Protein AF-A0A6N9C3R3-F1 (afdb_monomer_lite)

pLDDT: mean 95.76, std 2.87, range [84.31, 98.5]

Foldseek 3Di:
DQFEDECVVVPHDDDPLRQLVVCLVVVGQYYEDPLVNLLVCCVVPRNVVSVVSCVVSNHDYDHYDDQAPPVDPPVSRVVSVVCVVSSVVD

Sequence (90 aa):
MFKNLSPGAIGIQANIEEGLALAKSAGFEGLDLNISEANTLASEHSVDYVKNLWAEAGLKMGGWGLAVNYRGSDAEFDESLSQLPDLAKL

Structure (mmCIF, N/CA/C/O backbone):
data_AF-A0A6N9C3R3-F1
#
_entry.id   AF-A0A6N9C3R3-F1
#
loop_
_atom_site.group_PDB
_atom_site.id
_atom_site.type_symbol
_atom_site.label_atom_id
_atom_site.label_alt_id
_atom_site.label_comp_id
_atom_site.label_asym_id
_atom_site.label_entity_id
_atom_site.label_seq_id
_atom_site.pdbx_PDB_ins_code
_atom_site.Cartn_x
_atom_site.Cartn_y
_atom_site.Cartn_z
_atom_site.occupancy
_atom_site.B_iso_or_equiv
_atom_site.auth_seq_id
_atom_site.auth_comp_id
_atom_site.auth_asym_id
_atom_site.auth_atom_id
_atom_site.pdbx_PDB_model_num
ATOM 1 N N . MET A 1 1 ? -14.958 -13.812 6.939 1.00 84.56 1 MET A N 1
ATOM 2 C CA . MET A 1 1 ? -14.332 -13.362 5.677 1.00 84.56 1 MET A CA 1
ATOM 3 C C . MET A 1 1 ? -13.664 -12.037 5.982 1.00 84.56 1 MET A C 1
ATOM 5 O O . MET A 1 1 ? -14.335 -11.225 6.594 1.00 84.56 1 MET A O 1
ATOM 9 N N . PHE A 1 2 ? -12.385 -11.857 5.645 1.00 94.38 2 PHE A N 1
ATOM 10 C CA . PHE A 1 2 ? -11.650 -10.612 5.896 1.00 94.38 2 PHE A CA 1
ATOM 11 C C . PHE A 1 2 ? -12.027 -9.571 4.836 1.00 94.38 2 PHE A C 1
ATOM 13 O O . PHE A 1 2 ? -11.689 -9.742 3.665 1.00 94.38 2 PHE A O 1
ATOM 20 N N . LYS A 1 3 ? -12.773 -8.533 5.225 1.00 96.88 3 LYS A N 1
ATOM 21 C CA . LYS A 1 3 ? -13.165 -7.448 4.315 1.00 96.88 3 LYS A CA 1
ATOM 22 C C . LYS A 1 3 ? -12.021 -6.451 4.185 1.00 96.88 3 LYS A C 1
ATOM 24 O O . LYS A 1 3 ? -11.841 -5.606 5.057 1.00 96.88 3 LYS A O 1
ATOM 29 N N . ASN A 1 4 ? -11.283 -6.529 3.091 1.00 97.56 4 ASN A N 1
ATOM 30 C CA . ASN A 1 4 ? -10.147 -5.658 2.826 1.00 97.56 4 ASN A CA 1
ATOM 31 C C . ASN A 1 4 ? -10.472 -4.646 1.723 1.00 97.56 4 ASN A C 1
ATOM 33 O O . ASN A 1 4 ? -10.992 -5.033 0.674 1.00 97.56 4 ASN A O 1
ATOM 37 N N . LEU A 1 5 ? -10.175 -3.369 1.961 1.00 97.62 5 LEU A N 1
ATOM 38 C CA . LEU A 1 5 ? -10.317 -2.324 0.956 1.00 97.62 5 LEU A CA 1
ATOM 39 C C . LEU A 1 5 ? -9.071 -2.286 0.064 1.00 97.62 5 LEU A C 1
ATOM 41 O O . LEU A 1 5 ? -7.955 -2.135 0.551 1.00 97.62 5 LEU A O 1
ATOM 45 N N . SER A 1 6 ? -9.288 -2.348 -1.248 1.00 96.81 6 SER A N 1
ATOM 46 C CA . SER A 1 6 ? -8.277 -2.074 -2.270 1.00 96.81 6 SER A CA 1
ATOM 47 C C . SER A 1 6 ? -8.742 -0.870 -3.097 1.00 96.81 6 SER A C 1
ATOM 49 O O . SER A 1 6 ? -9.528 -1.055 -4.031 1.00 96.81 6 SER A O 1
ATOM 51 N N . PRO A 1 7 ? -8.352 0.375 -2.747 1.00 95.38 7 PRO A N 1
ATOM 52 C CA . PRO A 1 7 ? -8.880 1.577 -3.403 1.00 95.38 7 PRO A CA 1
ATOM 53 C C . PRO A 1 7 ? -8.653 1.573 -4.921 1.00 95.38 7 PRO A C 1
ATOM 55 O O . PRO A 1 7 ? -9.581 1.812 -5.696 1.00 95.38 7 PRO A O 1
ATOM 58 N N . GLY A 1 8 ? -7.447 1.189 -5.352 1.00 92.44 8 GLY A N 1
ATOM 59 C CA . GLY A 1 8 ? -7.083 1.126 -6.769 1.00 92.44 8 GLY A CA 1
ATOM 60 C C . GLY A 1 8 ? -7.920 0.130 -7.576 1.00 92.44 8 GLY A C 1
ATOM 61 O O . GLY A 1 8 ? -8.233 0.398 -8.734 1.00 92.44 8 GLY A O 1
ATOM 62 N N . ALA A 1 9 ? -8.368 -0.974 -6.966 1.00 93.62 9 ALA A N 1
ATOM 63 C CA . ALA A 1 9 ? -9.210 -1.967 -7.637 1.00 93.62 9 ALA A CA 1
ATOM 64 C C . ALA A 1 9 ? -10.607 -1.432 -8.005 1.00 93.62 9 ALA A C 1
ATOM 66 O O . ALA A 1 9 ? -11.271 -1.994 -8.875 1.00 93.62 9 ALA A O 1
ATOM 67 N N . ILE A 1 10 ? -11.047 -0.349 -7.359 1.00 95.06 10 ILE A N 1
ATOM 68 C CA . ILE A 1 10 ? -12.336 0.313 -7.604 1.00 95.06 10 ILE A CA 1
ATOM 69 C C . ILE A 1 10 ? -12.176 1.745 -8.138 1.00 95.06 10 ILE A C 1
ATOM 71 O O . ILE A 1 10 ? -13.136 2.511 -8.144 1.00 95.06 10 ILE A O 1
ATOM 75 N N . GLY A 1 11 ? -10.977 2.111 -8.603 1.00 95.38 11 GLY A N 1
ATOM 76 C CA . GLY A 1 11 ? -10.711 3.413 -9.220 1.00 95.38 11 GLY A CA 1
ATOM 77 C C . GLY A 1 11 ? -10.650 4.589 -8.241 1.00 95.38 11 GLY A C 1
ATOM 78 O O . GLY A 1 11 ? -10.745 5.736 -8.673 1.00 95.38 11 GLY A O 1
ATOM 79 N N . ILE A 1 12 ? -10.490 4.328 -6.941 1.00 95.69 12 ILE A N 1
ATOM 80 C CA . ILE A 1 12 ? -10.286 5.369 -5.932 1.00 95.69 12 ILE A CA 1
ATOM 81 C C . ILE A 1 12 ? -8.787 5.627 -5.786 1.00 95.69 12 ILE A C 1
ATOM 83 O O . ILE A 1 12 ? -8.013 4.714 -5.496 1.00 95.69 12 ILE A O 1
ATOM 87 N N . GLN A 1 13 ? -8.392 6.886 -5.963 1.00 95.06 13 GLN A N 1
ATOM 88 C CA . GLN A 1 13 ? -7.059 7.373 -5.621 1.00 95.06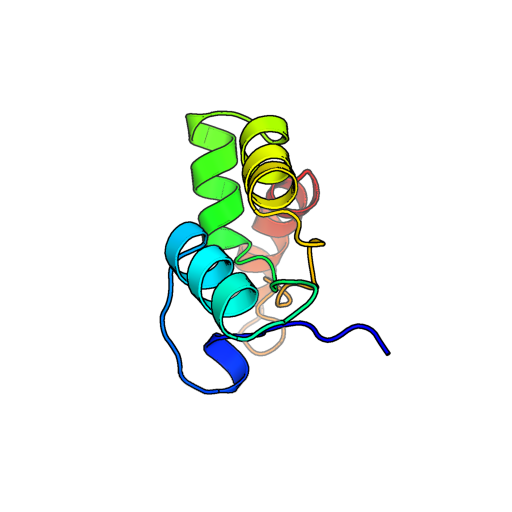 13 GLN A CA 1
ATOM 89 C C . GLN A 1 13 ? -7.088 7.876 -4.181 1.00 95.06 13 GLN A C 1
ATOM 91 O O . GLN A 1 13 ? -7.865 8.773 -3.862 1.00 95.06 13 GLN A O 1
ATOM 96 N N . ALA A 1 14 ? -6.281 7.261 -3.326 1.00 95.88 14 ALA A N 1
ATOM 97 C CA . ALA A 1 14 ? -6.129 7.632 -1.929 1.00 95.88 14 ALA A CA 1
ATOM 98 C C . ALA A 1 14 ? -4.697 7.311 -1.495 1.00 95.88 14 ALA A C 1
ATOM 100 O O . ALA A 1 14 ? -4.169 6.258 -1.867 1.00 95.88 14 ALA A O 1
ATOM 101 N N . ASN A 1 15 ? -4.093 8.207 -0.721 1.00 96.81 15 ASN A N 1
ATOM 102 C CA . ASN A 1 15 ? -2.875 7.907 0.029 1.00 96.81 15 ASN A CA 1
ATOM 103 C C . ASN A 1 15 ? -3.187 6.962 1.215 1.00 96.81 15 ASN A C 1
ATOM 105 O O . ASN A 1 15 ? -4.348 6.599 1.441 1.00 96.81 15 ASN A O 1
ATOM 109 N N . ILE A 1 16 ? -2.177 6.528 1.973 1.00 97.50 16 ILE A N 1
ATOM 110 C CA . ILE A 1 16 ? -2.351 5.579 3.085 1.00 97.50 16 ILE A CA 1
ATOM 111 C C . ILE A 1 16 ? -3.310 6.125 4.151 1.00 97.50 16 ILE A C 1
ATOM 113 O O . ILE A 1 16 ? -4.210 5.404 4.583 1.00 97.50 16 ILE A O 1
ATOM 117 N N . GLU A 1 17 ? -3.172 7.386 4.560 1.00 97.44 17 GLU A N 1
ATOM 118 C CA . GLU A 1 17 ? -4.027 7.986 5.594 1.00 97.44 17 GLU A CA 1
ATOM 119 C C . GLU A 1 17 ? -5.491 8.091 5.138 1.00 97.44 17 GLU A C 1
ATOM 121 O O . GLU A 1 17 ? -6.412 7.693 5.860 1.00 97.44 17 GLU A O 1
ATOM 126 N N . GLU A 1 18 ? -5.711 8.564 3.910 1.00 98.12 18 GLU A N 1
ATOM 127 C CA . GLU A 1 18 ? -7.023 8.636 3.266 1.00 98.12 18 GLU A CA 1
ATOM 128 C C . GLU A 1 18 ? -7.641 7.240 3.132 1.00 98.12 18 GLU A C 1
ATOM 130 O O . GLU A 1 18 ? -8.812 7.034 3.460 1.00 98.12 18 GLU A O 1
ATOM 135 N N . GLY A 1 19 ? -6.848 6.255 2.708 1.00 98.19 19 GLY A N 1
ATOM 136 C CA . GLY A 1 19 ? -7.260 4.863 2.581 1.00 98.19 19 GLY A CA 1
ATOM 137 C C . GLY A 1 19 ? -7.676 4.253 3.919 1.00 98.19 19 GLY A C 1
ATOM 138 O O . GLY A 1 19 ? -8.706 3.577 3.988 1.00 98.19 19 GLY A O 1
ATOM 139 N N . LEU A 1 20 ? -6.930 4.520 4.996 1.00 98.50 20 LEU A N 1
ATOM 140 C CA . LEU A 1 20 ? -7.246 4.037 6.345 1.00 98.50 20 LEU A CA 1
ATOM 141 C C . LEU A 1 20 ? -8.546 4.667 6.855 1.00 98.50 20 LEU A C 1
ATOM 143 O O . LEU A 1 20 ? -9.409 3.965 7.393 1.00 98.50 20 LEU A O 1
ATOM 147 N N . ALA A 1 21 ? -8.730 5.971 6.636 1.00 98.25 21 ALA A N 1
ATOM 148 C CA . ALA A 1 21 ? -9.961 6.674 6.985 1.00 98.25 21 ALA A CA 1
ATOM 149 C C . ALA A 1 21 ? -11.177 6.136 6.204 1.00 98.25 21 ALA A C 1
ATOM 151 O O . ALA A 1 21 ? -12.238 5.881 6.789 1.00 98.25 21 ALA A O 1
ATOM 152 N N . LEU A 1 22 ? -11.028 5.900 4.897 1.00 98.12 22 LEU A N 1
ATOM 153 C CA . LEU A 1 22 ? -12.062 5.305 4.046 1.00 98.12 22 LEU A CA 1
ATOM 154 C C . LEU A 1 22 ? -12.409 3.878 4.485 1.00 98.12 22 LEU A C 1
ATOM 156 O O . LEU A 1 22 ? -13.582 3.570 4.696 1.00 98.12 22 LEU A O 1
ATOM 160 N N . ALA A 1 23 ? -11.408 3.020 4.689 1.00 98.25 23 ALA A N 1
ATOM 161 C CA . ALA A 1 23 ? -11.609 1.646 5.141 1.00 98.25 23 ALA A CA 1
ATOM 162 C C . ALA A 1 23 ? -12.360 1.602 6.481 1.00 98.25 23 ALA A C 1
ATOM 164 O O . ALA A 1 23 ? -13.352 0.881 6.616 1.00 98.25 23 ALA A O 1
ATOM 165 N N . LYS A 1 24 ? -11.941 2.429 7.445 1.00 98.12 24 LYS A N 1
ATOM 166 C CA . LYS A 1 24 ? -12.572 2.524 8.765 1.00 98.12 24 LYS A CA 1
ATOM 167 C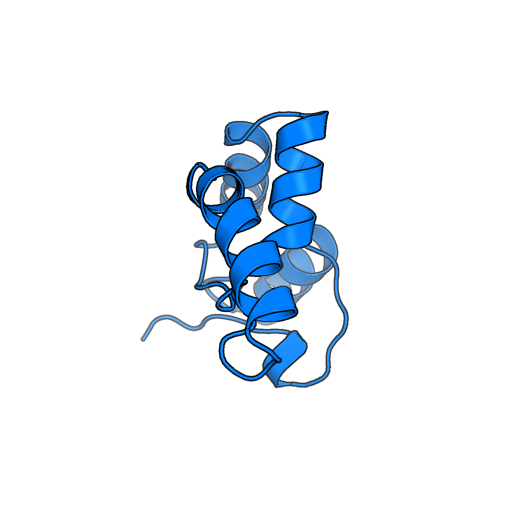 C . LYS A 1 24 ? -14.017 3.014 8.677 1.00 98.12 24 LYS A C 1
ATOM 169 O O . LYS A 1 24 ? -14.907 2.390 9.252 1.00 98.12 24 LYS A O 1
ATOM 174 N N . SER A 1 25 ? -14.265 4.104 7.948 1.00 97.75 25 SER A N 1
ATOM 175 C CA . SER A 1 25 ? -15.607 4.693 7.810 1.00 97.75 25 SER A CA 1
ATOM 176 C C . SER A 1 25 ? -16.597 3.778 7.081 1.00 97.75 25 SER A C 1
ATOM 178 O O . SER A 1 25 ? -17.772 3.743 7.442 1.00 97.75 25 SER A O 1
ATOM 180 N N . ALA A 1 26 ? -16.128 2.989 6.113 1.00 97.25 26 ALA A N 1
ATOM 181 C CA . ALA A 1 26 ? -16.945 2.028 5.374 1.00 97.25 26 ALA A CA 1
ATOM 182 C C . ALA A 1 26 ? -17.046 0.642 6.052 1.00 97.25 26 ALA A C 1
ATOM 184 O O . ALA A 1 26 ? -17.714 -0.255 5.534 1.00 97.25 26 ALA A O 1
ATOM 185 N N . GLY A 1 27 ? -16.417 0.447 7.217 1.00 97.38 27 GLY A N 1
ATOM 186 C CA . GLY A 1 27 ? -16.511 -0.793 7.994 1.00 97.38 27 GLY A CA 1
ATOM 187 C C . GLY A 1 27 ? -15.743 -1.977 7.393 1.00 97.38 27 GLY A C 1
ATOM 188 O O . GLY A 1 27 ? -16.147 -3.137 7.575 1.00 97.38 27 GLY A O 1
ATOM 189 N N . PHE A 1 28 ? -14.661 -1.699 6.663 1.00 98.31 28 PHE A N 1
ATOM 190 C CA . PHE A 1 28 ? -13.661 -2.699 6.298 1.00 98.31 28 PHE A CA 1
ATOM 191 C C . PHE A 1 28 ? -12.797 -3.062 7.511 1.00 98.31 28 PHE A C 1
ATOM 193 O O . PHE A 1 28 ? -12.717 -2.334 8.496 1.00 98.31 28 PHE A O 1
ATOM 200 N N . GLU A 1 29 ? -12.168 -4.227 7.440 1.00 98.38 29 GLU A N 1
ATOM 201 C CA . GLU A 1 29 ? -11.261 -4.757 8.461 1.00 98.38 29 GLU A CA 1
ATOM 202 C C . GLU A 1 29 ? -9.789 -4.508 8.110 1.00 98.38 29 GLU A C 1
ATOM 204 O O . GLU A 1 29 ? -8.914 -4.719 8.952 1.00 98.38 29 GLU A O 1
ATOM 209 N N . GLY A 1 30 ? -9.502 -4.099 6.873 1.00 98.25 30 GLY A N 1
ATOM 210 C CA . GLY A 1 30 ? -8.150 -3.852 6.399 1.00 98.25 30 GLY A CA 1
ATOM 211 C C . GLY A 1 30 ? -8.081 -2.989 5.151 1.00 98.25 30 GLY A C 1
ATOM 212 O O . GLY A 1 30 ? -9.105 -2.661 4.544 1.00 98.25 30 GLY A O 1
ATOM 213 N N . LEU A 1 31 ? -6.851 -2.631 4.805 1.00 98.44 31 LEU A N 1
ATOM 214 C CA . LEU A 1 31 ? -6.489 -1.809 3.658 1.00 98.44 31 LEU A CA 1
ATOM 215 C C . LEU A 1 31 ? -5.255 -2.419 2.987 1.00 98.44 31 LEU A C 1
ATOM 217 O O . LEU A 1 31 ? -4.291 -2.745 3.686 1.00 98.44 31 LEU A O 1
ATOM 221 N N . ASP A 1 32 ? -5.276 -2.531 1.659 1.00 97.19 32 ASP A N 1
ATOM 222 C CA . ASP A 1 32 ? -4.087 -2.883 0.879 1.00 97.19 32 ASP A CA 1
ATOM 223 C C . ASP A 1 32 ? -2.969 -1.852 1.057 1.00 97.19 32 ASP A C 1
ATOM 225 O O . ASP A 1 32 ? -3.186 -0.642 1.003 1.00 97.19 32 ASP A O 1
ATOM 229 N N . LEU A 1 33 ? -1.749 -2.347 1.233 1.00 96.50 33 LEU A N 1
ATOM 230 C CA . LEU A 1 33 ? -0.560 -1.529 1.375 1.00 96.50 33 LEU A CA 1
ATOM 231 C C . LEU A 1 33 ? -0.139 -0.983 0.006 1.00 96.50 33 LEU A C 1
ATOM 233 O O . LEU A 1 33 ? 0.248 -1.733 -0.896 1.00 96.50 33 LEU A O 1
ATOM 237 N N . ASN A 1 34 ? -0.149 0.342 -0.136 1.00 94.94 34 ASN A N 1
ATOM 238 C CA . ASN A 1 34 ? 0.566 1.004 -1.219 1.00 94.94 34 ASN A CA 1
ATOM 239 C C . ASN A 1 34 ? 2.070 0.936 -0.929 1.00 94.94 34 ASN A C 1
ATOM 241 O O . ASN A 1 34 ? 2.598 1.717 -0.142 1.00 94.94 34 ASN A O 1
ATOM 245 N N . ILE A 1 35 ? 2.754 -0.022 -1.551 1.00 94.69 35 ILE A N 1
ATOM 246 C CA . ILE A 1 35 ? 4.161 -0.305 -1.264 1.00 94.69 35 ILE A CA 1
ATOM 247 C C . ILE A 1 35 ? 5.096 0.865 -1.588 1.00 94.69 35 ILE A C 1
ATOM 249 O O . ILE A 1 35 ? 6.006 1.162 -0.821 1.00 94.69 35 ILE A O 1
ATOM 253 N N . SER A 1 36 ? 4.860 1.582 -2.684 1.00 92.75 36 SER A N 1
ATOM 254 C CA . SER A 1 36 ? 5.704 2.722 -3.048 1.00 92.75 36 SER A CA 1
ATOM 255 C C . SER A 1 36 ? 5.637 3.819 -1.985 1.00 92.75 36 SER A C 1
ATOM 257 O O . SER A 1 36 ? 6.669 4.319 -1.549 1.00 92.75 36 SER A O 1
ATOM 259 N N . GLU A 1 37 ? 4.430 4.136 -1.516 1.00 95.75 37 GLU A N 1
ATOM 260 C CA . GLU A 1 37 ? 4.214 5.124 -0.457 1.00 95.75 37 GLU A CA 1
ATOM 261 C C . GLU A 1 37 ? 4.750 4.644 0.898 1.00 95.75 37 GLU A C 1
ATOM 263 O O . GLU A 1 37 ? 5.425 5.392 1.602 1.00 95.75 37 GLU A O 1
ATOM 268 N N . ALA A 1 38 ? 4.525 3.372 1.238 1.00 96.38 38 ALA A N 1
ATOM 269 C CA . ALA A 1 38 ? 5.051 2.765 2.456 1.00 96.38 38 ALA A CA 1
ATOM 270 C C . ALA A 1 38 ? 6.583 2.817 2.510 1.00 96.38 38 ALA A C 1
ATOM 272 O O . ALA A 1 38 ? 7.151 3.095 3.563 1.00 96.38 38 ALA A O 1
ATOM 273 N N . ASN A 1 39 ? 7.254 2.597 1.376 1.00 95.62 39 ASN A N 1
ATOM 274 C CA . ASN A 1 39 ? 8.706 2.699 1.275 1.00 95.62 39 ASN A CA 1
ATOM 275 C C . ASN A 1 39 ? 9.207 4.131 1.501 1.00 95.62 39 ASN A C 1
ATOM 277 O O . ASN A 1 39 ? 10.199 4.329 2.205 1.00 95.62 39 AS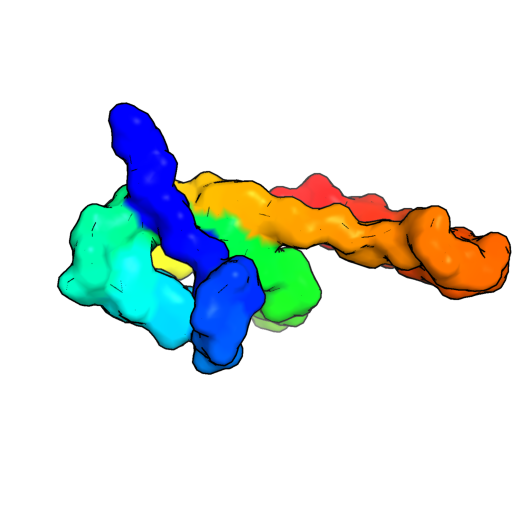N A O 1
ATOM 281 N N . THR A 1 40 ? 8.509 5.131 0.953 1.00 95.88 40 THR A N 1
ATOM 282 C CA . THR A 1 40 ? 8.798 6.546 1.227 1.00 95.88 40 THR A CA 1
ATOM 283 C C . THR A 1 40 ? 8.650 6.855 2.718 1.00 95.88 40 THR A C 1
ATOM 285 O O . THR A 1 40 ? 9.612 7.304 3.337 1.00 95.88 40 THR A O 1
ATOM 288 N N . LEU A 1 41 ? 7.510 6.514 3.329 1.00 97.12 41 LEU A N 1
ATOM 289 C CA . LEU A 1 41 ? 7.259 6.764 4.754 1.00 97.12 41 LEU A CA 1
ATOM 290 C C . LEU A 1 41 ? 8.248 6.032 5.667 1.00 97.12 41 LEU A C 1
ATOM 292 O O . LEU A 1 41 ? 8.702 6.580 6.669 1.00 97.12 41 LEU A O 1
ATOM 296 N N . ALA A 1 42 ? 8.610 4.796 5.332 1.00 96.69 42 ALA A N 1
ATOM 297 C CA . ALA A 1 42 ? 9.578 4.039 6.112 1.00 96.69 42 ALA A CA 1
ATOM 298 C C . ALA A 1 42 ? 11.000 4.602 5.998 1.00 96.69 42 ALA A C 1
ATOM 300 O O . ALA A 1 42 ? 11.751 4.530 6.970 1.00 96.69 42 ALA A O 1
ATOM 301 N N . SER A 1 43 ? 11.356 5.173 4.843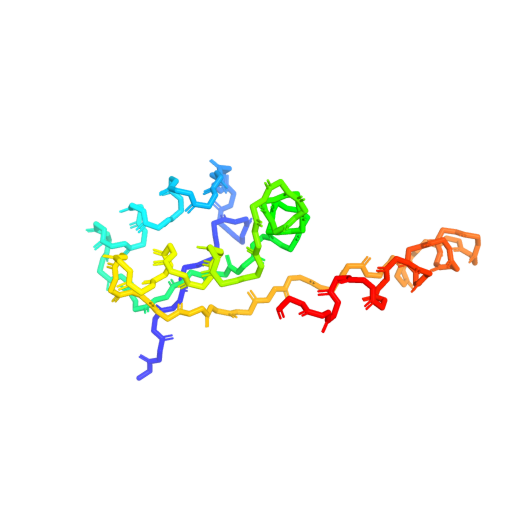 1.00 95.62 43 SER A N 1
ATOM 302 C CA . SER A 1 43 ? 12.641 5.852 4.636 1.00 95.62 43 SER A CA 1
ATOM 303 C C . SER A 1 43 ? 12.720 7.181 5.392 1.00 95.62 43 SER A C 1
ATOM 305 O O . SER A 1 43 ? 13.777 7.529 5.913 1.00 95.62 43 SER A O 1
ATOM 307 N N . GLU A 1 44 ? 11.611 7.921 5.463 1.00 97.50 44 GLU A N 1
ATOM 308 C CA . GLU A 1 44 ? 11.512 9.201 6.180 1.00 97.50 44 GLU A CA 1
ATOM 309 C C . GLU A 1 44 ? 11.383 9.026 7.699 1.00 97.50 44 GLU A C 1
ATOM 311 O O . GLU A 1 44 ? 11.868 9.856 8.472 1.00 97.50 44 GLU A O 1
ATOM 316 N N . HIS A 1 45 ? 10.747 7.936 8.130 1.00 97.12 45 HIS A N 1
ATOM 317 C CA . HIS A 1 45 ? 10.475 7.645 9.531 1.00 97.12 45 HIS A CA 1
ATOM 318 C C . HIS A 1 45 ? 11.064 6.296 9.949 1.00 97.12 45 HIS A C 1
ATOM 320 O O . HIS A 1 45 ? 12.146 6.237 10.530 1.00 97.12 45 HIS A O 1
ATOM 326 N N . SER A 1 46 ? 10.314 5.213 9.740 1.00 97.00 46 SER A N 1
ATOM 327 C CA . SER A 1 46 ? 10.726 3.834 10.022 1.00 97.00 46 SER A CA 1
ATOM 328 C C . SER A 1 46 ? 9.662 2.847 9.540 1.00 97.00 46 SER A C 1
ATOM 330 O O . SER A 1 46 ? 8.501 3.205 9.341 1.00 97.00 46 SER A O 1
ATOM 332 N N . VAL A 1 47 ? 10.022 1.568 9.439 1.00 96.06 47 VAL A N 1
ATOM 333 C CA . VAL A 1 47 ? 9.050 0.486 9.206 1.00 96.06 47 VAL A CA 1
ATOM 334 C C . VAL A 1 47 ? 7.980 0.439 10.307 1.00 96.06 47 VAL A C 1
ATOM 336 O O . VAL A 1 47 ? 6.797 0.241 10.032 1.00 96.06 47 VAL A O 1
ATOM 339 N N . ASP A 1 48 ? 8.378 0.661 11.562 1.00 97.62 48 ASP A N 1
ATOM 340 C CA . ASP A 1 48 ? 7.452 0.650 12.697 1.00 97.62 48 ASP A CA 1
ATOM 341 C C . ASP A 1 48 ? 6.453 1.807 12.636 1.00 97.62 48 ASP A C 1
ATOM 343 O O . ASP A 1 48 ? 5.295 1.628 13.005 1.00 97.62 48 ASP A O 1
ATOM 347 N N . TYR A 1 49 ? 6.855 2.965 12.103 1.00 97.81 49 TYR A N 1
ATOM 348 C CA . TYR A 1 49 ? 5.933 4.069 11.838 1.00 97.81 49 TYR A CA 1
ATOM 349 C C . TYR A 1 49 ? 4.797 3.633 10.902 1.00 97.81 49 TYR A C 1
ATOM 351 O O . TYR A 1 49 ? 3.629 3.811 11.239 1.00 97.81 49 TYR A O 1
ATOM 359 N N . VAL A 1 50 ? 5.116 2.962 9.788 1.00 97.50 50 VAL A N 1
ATOM 360 C CA . VAL A 1 50 ? 4.101 2.455 8.846 1.00 97.50 50 VAL A CA 1
ATOM 361 C C . VAL A 1 50 ? 3.179 1.434 9.519 1.00 97.50 50 VAL A C 1
ATOM 363 O O . VAL A 1 50 ? 1.960 1.504 9.370 1.00 97.50 50 VAL A O 1
ATOM 366 N N . LYS A 1 51 ? 3.727 0.508 10.315 1.00 96.88 51 LYS A N 1
ATOM 367 C CA . LYS A 1 51 ? 2.924 -0.475 11.068 1.00 96.88 51 LYS A CA 1
ATOM 368 C C . LYS A 1 51 ? 1.984 0.193 12.074 1.00 96.88 51 LYS A C 1
ATOM 370 O O . LYS A 1 51 ? 0.842 -0.250 12.230 1.00 96.88 51 LYS A O 1
ATOM 375 N N . ASN A 1 52 ? 2.438 1.262 12.725 1.00 98.12 52 ASN A N 1
ATOM 376 C CA . ASN A 1 52 ? 1.644 1.998 13.703 1.00 98.12 52 ASN A CA 1
ATOM 377 C C . ASN A 1 52 ? 0.440 2.704 13.070 1.00 98.12 52 ASN A C 1
ATOM 379 O O . ASN A 1 52 ? -0.614 2.714 13.697 1.00 98.12 52 ASN A O 1
ATOM 383 N N . LEU A 1 53 ? 0.524 3.173 11.817 1.00 98.19 53 LEU A N 1
ATOM 384 C CA . LEU A 1 53 ? -0.629 3.760 11.112 1.00 98.19 53 LEU A CA 1
ATOM 385 C C . LEU A 1 53 ? -1.825 2.791 11.054 1.00 98.19 53 LEU A C 1
ATOM 387 O O . LEU A 1 53 ? -2.966 3.166 11.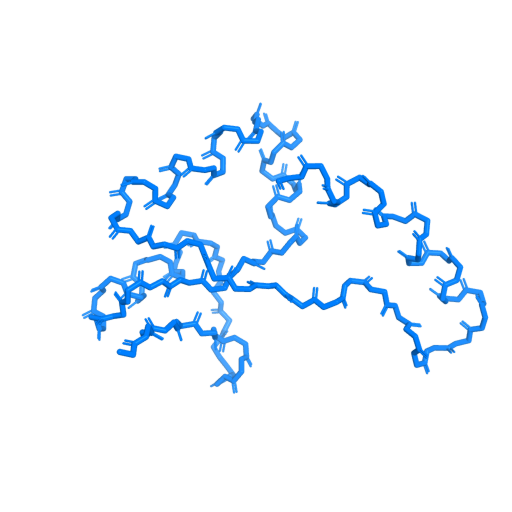329 1.00 98.19 53 LEU A O 1
ATOM 391 N N . TRP A 1 54 ? -1.570 1.510 10.768 1.00 98.12 54 TRP A N 1
ATOM 392 C CA . TRP A 1 54 ? -2.615 0.480 10.779 1.00 98.12 54 TRP A CA 1
ATOM 393 C C . TRP A 1 54 ? -3.111 0.168 12.191 1.00 98.12 54 TRP A C 1
ATOM 395 O O . TRP A 1 54 ? -4.322 0.042 12.407 1.00 98.12 54 TRP A O 1
ATOM 405 N N . ALA A 1 55 ? -2.191 0.061 13.154 1.00 98.00 55 ALA A N 1
ATOM 406 C CA . ALA A 1 55 ? -2.530 -0.216 14.547 1.00 98.00 55 ALA A CA 1
ATOM 407 C C . ALA A 1 55 ? -3.435 0.879 15.141 1.00 98.00 55 ALA A C 1
ATOM 409 O O . ALA A 1 55 ? -4.456 0.567 15.754 1.00 98.00 55 ALA A O 1
ATOM 410 N N . GLU A 1 56 ? -3.110 2.149 14.901 1.00 98.06 56 GLU A N 1
ATOM 411 C CA . GLU A 1 56 ? -3.882 3.316 15.343 1.00 98.06 56 GLU A CA 1
ATOM 412 C C . GLU A 1 56 ? -5.244 3.415 14.641 1.00 98.06 56 GLU A C 1
ATOM 414 O O . GLU A 1 56 ? -6.256 3.764 15.259 1.00 98.06 56 GLU A O 1
ATOM 419 N N . ALA A 1 57 ? -5.313 3.042 13.360 1.00 97.69 57 ALA 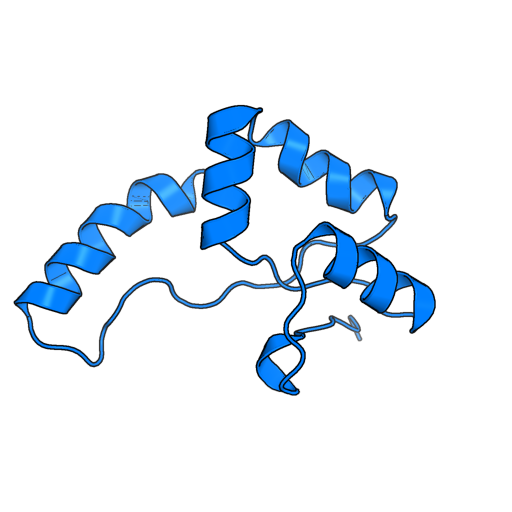A N 1
ATOM 420 C CA . ALA A 1 57 ? -6.578 2.959 12.638 1.00 97.69 57 ALA A CA 1
ATOM 421 C C . ALA A 1 57 ? -7.486 1.827 13.155 1.00 97.69 57 ALA A C 1
ATOM 423 O O . ALA A 1 57 ? -8.709 1.907 12.987 1.00 97.69 57 ALA A O 1
ATOM 424 N N . GLY A 1 58 ? -6.916 0.811 13.814 1.00 97.94 58 GLY A N 1
ATOM 425 C CA . GLY A 1 58 ? -7.613 -0.408 14.224 1.00 97.94 58 GLY A CA 1
ATOM 426 C C . GLY A 1 58 ? -7.895 -1.350 13.050 1.00 97.94 58 GLY A C 1
ATOM 427 O O . GLY A 1 58 ? -8.886 -2.079 13.072 1.00 97.94 58 GLY A O 1
ATOM 428 N N . LEU A 1 59 ? -7.054 -1.307 12.013 1.00 98.38 59 LEU A N 1
ATOM 429 C CA . LEU A 1 59 ? -7.196 -2.073 10.775 1.00 98.38 59 LEU A CA 1
ATOM 430 C C . LEU A 1 59 ? -6.037 -3.060 10.608 1.00 98.38 59 LEU A C 1
ATOM 432 O O . LEU A 1 59 ? -4.951 -2.880 11.154 1.00 98.38 59 LEU A O 1
ATOM 436 N N . LYS A 1 60 ? -6.253 -4.113 9.820 1.00 97.62 60 LYS A N 1
ATOM 437 C CA . LYS A 1 60 ? -5.203 -5.063 9.431 1.00 97.62 60 LYS A CA 1
ATOM 438 C C . LYS A 1 60 ? -4.587 -4.664 8.098 1.00 97.62 60 LYS A C 1
ATOM 440 O O . LYS A 1 60 ? -5.285 -4.188 7.203 1.00 97.62 60 LYS A O 1
ATOM 445 N N . MET A 1 61 ? -3.285 -4.882 7.965 1.00 97.00 61 MET A N 1
ATOM 446 C CA . MET A 1 61 ? -2.598 -4.687 6.694 1.00 97.00 61 MET A CA 1
ATOM 447 C C . MET A 1 61 ? -3.045 -5.763 5.702 1.00 97.00 61 MET A C 1
ATOM 449 O O . MET A 1 61 ? -3.067 -6.951 6.034 1.00 97.00 61 MET A O 1
ATOM 453 N N . GLY A 1 62 ? -3.494 -5.316 4.533 1.00 95.81 62 GLY A N 1
ATOM 454 C CA . GLY A 1 62 ? -3.936 -6.157 3.432 1.00 95.81 62 GLY A CA 1
ATOM 455 C C . GLY A 1 62 ? -2.770 -6.678 2.601 1.00 95.81 62 GLY A C 1
ATOM 456 O O . GLY A 1 62 ? -1.649 -6.833 3.085 1.00 95.81 62 GLY A O 1
ATOM 457 N N . GLY A 1 63 ? -3.053 -6.966 1.334 1.00 93.81 63 GLY A N 1
ATOM 458 C CA . GLY A 1 63 ? -2.017 -7.309 0.373 1.00 93.81 63 GLY A CA 1
ATOM 459 C C . GLY A 1 63 ? -1.346 -6.062 -0.190 1.00 93.81 63 GLY A C 1
ATOM 460 O O . GLY A 1 63 ? -1.645 -4.934 0.188 1.00 93.81 63 GLY A O 1
ATOM 461 N N . TRP A 1 64 ? -0.460 -6.279 -1.150 1.00 92.94 64 TRP A N 1
ATOM 462 C CA . TRP A 1 64 ? 0.103 -5.228 -1.987 1.00 92.94 64 TRP A CA 1
ATOM 463 C C . TRP A 1 64 ? 0.193 -5.715 -3.435 1.00 92.94 64 TRP A C 1
ATOM 465 O O . TRP A 1 64 ? 0.133 -6.919 -3.711 1.00 92.94 64 TRP A O 1
ATOM 475 N N . GLY A 1 65 ? 0.312 -4.788 -4.379 1.00 88.62 65 GLY A N 1
ATOM 476 C CA . GLY A 1 65 ? 0.582 -5.140 -5.770 1.00 88.62 65 GLY A CA 1
ATOM 477 C C . GLY A 1 65 ? 1.996 -5.698 -5.940 1.00 88.62 65 GLY A C 1
ATOM 478 O O . GLY A 1 65 ? 2.918 -5.309 -5.225 1.00 88.62 65 GLY A O 1
ATOM 479 N N . LEU A 1 66 ? 2.190 -6.586 -6.918 1.00 90.88 66 LEU A N 1
ATOM 480 C CA . LEU A 1 66 ? 3.534 -7.002 -7.315 1.00 90.88 66 LEU A CA 1
ATOM 481 C C . LEU A 1 66 ? 4.265 -5.806 -7.942 1.00 90.88 66 LEU A C 1
ATOM 483 O O . LEU A 1 66 ? 3.902 -5.367 -9.030 1.00 90.88 66 LEU A O 1
ATOM 487 N N . ALA A 1 67 ? 5.310 -5.316 -7.275 1.00 90.06 67 ALA A N 1
ATOM 488 C CA . ALA A 1 67 ? 6.102 -4.162 -7.713 1.00 90.06 67 ALA A CA 1
ATOM 489 C C . ALA A 1 67 ? 7.095 -4.467 -8.857 1.00 90.06 67 ALA A C 1
ATOM 491 O O . ALA A 1 67 ? 7.901 -3.618 -9.221 1.00 90.06 67 ALA A O 1
ATOM 492 N N . VAL A 1 68 ? 7.050 -5.676 -9.426 1.00 95.12 68 VAL A N 1
ATOM 493 C CA . VAL A 1 68 ? 7.928 -6.113 -10.520 1.00 95.12 68 VAL A CA 1
ATOM 494 C C . VAL A 1 68 ? 7.176 -6.035 -11.843 1.00 95.12 68 VAL A C 1
ATOM 496 O O . VAL A 1 68 ? 6.116 -6.649 -12.002 1.00 95.12 68 VAL A O 1
ATOM 499 N N . ASN A 1 69 ? 7.744 -5.335 -12.823 1.00 95.38 69 ASN A N 1
ATOM 500 C CA . ASN A 1 69 ? 7.179 -5.211 -14.161 1.00 95.38 69 ASN A CA 1
ATOM 501 C C . ASN A 1 69 ? 7.507 -6.438 -15.030 1.00 95.38 69 ASN A C 1
ATOM 503 O O . ASN A 1 69 ? 8.251 -6.367 -16.002 1.00 95.38 69 ASN A O 1
ATOM 507 N N . TYR A 1 70 ? 6.897 -7.579 -14.711 1.00 94.00 70 TYR A N 1
ATOM 508 C CA . TYR A 1 70 ? 7.068 -8.836 -15.458 1.00 94.00 70 TYR A CA 1
ATOM 509 C C . TYR A 1 70 ? 6.442 -8.832 -16.866 1.00 94.00 70 TYR A C 1
ATOM 511 O O . TYR A 1 70 ? 6.510 -9.834 -17.576 1.00 94.00 70 TYR A O 1
ATOM 519 N N . ARG A 1 71 ? 5.764 -7.743 -17.250 1.00 95.56 71 ARG A N 1
ATOM 520 C CA . ARG A 1 71 ? 5.117 -7.577 -18.562 1.00 95.56 71 ARG A CA 1
ATOM 521 C C . ARG A 1 71 ? 5.869 -6.600 -19.470 1.00 95.56 71 ARG A C 1
ATOM 523 O O . ARG A 1 71 ? 5.443 -6.422 -20.610 1.00 95.56 71 ARG A O 1
ATOM 530 N N . GLY A 1 72 ? 6.904 -5.943 -18.948 1.00 95.56 72 GLY A N 1
ATOM 531 C CA . GLY A 1 72 ? 7.760 -5.026 -19.690 1.00 95.56 72 GLY A CA 1
ATOM 532 C C . GLY A 1 72 ? 8.829 -5.754 -20.498 1.00 95.56 72 GLY A C 1
ATOM 533 O O . GLY A 1 72 ? 8.839 -6.980 -20.610 1.00 95.56 72 GLY A O 1
ATOM 534 N N . SER A 1 73 ? 9.734 -4.969 -21.066 1.00 98.00 73 SER A N 1
ATOM 535 C CA . SER A 1 73 ? 10.996 -5.455 -21.620 1.00 98.00 73 SER A CA 1
ATOM 536 C C . SER A 1 73 ? 11.902 -6.042 -20.533 1.00 98.00 73 SER A C 1
ATOM 538 O O . SER A 1 73 ? 11.748 -5.729 -19.353 1.00 98.00 73 SER A O 1
ATOM 540 N N . ASP A 1 74 ? 12.899 -6.833 -20.937 1.00 97.88 74 ASP A N 1
ATOM 541 C CA . ASP A 1 74 ? 13.894 -7.398 -20.014 1.00 97.88 74 ASP A CA 1
ATOM 542 C C . ASP A 1 74 ? 14.578 -6.307 -19.170 1.00 97.88 74 ASP A C 1
ATOM 544 O O . ASP A 1 74 ? 14.760 -6.477 -17.970 1.00 97.88 74 ASP A O 1
ATOM 548 N N . ALA A 1 75 ? 14.870 -5.145 -19.768 1.00 97.62 75 ALA A N 1
ATOM 549 C CA . ALA A 1 75 ? 15.470 -4.017 -19.058 1.00 97.62 75 ALA A CA 1
ATOM 550 C C . ALA A 1 75 ? 14.550 -3.448 -17.959 1.00 97.62 75 ALA A C 1
ATOM 552 O O . ALA A 1 75 ? 15.004 -3.206 -16.844 1.00 97.62 75 ALA A O 1
ATOM 553 N N . GLU A 1 76 ? 13.256 -3.267 -18.247 1.00 97.19 76 GLU A N 1
ATOM 554 C CA . GLU A 1 76 ? 12.270 -2.788 -17.262 1.00 97.19 76 GLU A CA 1
ATOM 555 C C . GLU A 1 76 ? 11.997 -3.837 -16.171 1.00 97.19 76 GLU A C 1
ATOM 557 O O . GLU A 1 76 ? 11.762 -3.499 -15.004 1.00 97.19 76 GLU A O 1
ATOM 562 N N . PHE A 1 77 ? 12.025 -5.121 -16.537 1.00 96.94 77 PHE A N 1
ATOM 563 C CA . PHE A 1 77 ? 11.930 -6.223 -15.589 1.00 96.94 77 PHE A CA 1
ATOM 564 C C . PHE A 1 77 ? 13.123 -6.223 -14.630 1.00 96.94 77 PHE A C 1
ATOM 566 O O . PHE A 1 77 ? 12.907 -6.195 -13.420 1.00 96.94 77 PHE A O 1
ATOM 573 N N . ASP A 1 78 ? 14.353 -6.191 -15.144 1.00 97.50 78 ASP A N 1
ATOM 574 C CA . ASP A 1 78 ? 15.573 -6.199 -14.332 1.00 97.50 78 ASP A CA 1
ATOM 575 C C . ASP A 1 78 ? 15.651 -4.970 -13.415 1.00 97.50 78 ASP A C 1
ATOM 577 O O . ASP A 1 78 ? 15.979 -5.090 -12.231 1.00 97.50 78 ASP A O 1
ATOM 581 N N . GLU A 1 79 ? 15.288 -3.792 -13.932 1.00 96.50 79 GLU A N 1
ATOM 582 C CA . GLU A 1 79 ? 15.238 -2.555 -13.153 1.00 96.50 79 GLU A CA 1
ATOM 583 C C . GLU A 1 79 ? 14.243 -2.670 -11.992 1.00 96.50 79 GLU A C 1
ATOM 585 O O . GLU A 1 79 ? 14.613 -2.467 -10.834 1.00 96.50 79 GLU A O 1
ATOM 590 N N . SER A 1 80 ? 12.994 -3.050 -12.270 1.00 95.12 80 SER A N 1
ATOM 591 C CA . SER A 1 80 ? 11.967 -3.180 -11.227 1.00 95.12 80 SER A CA 1
ATOM 592 C C . SER A 1 80 ? 12.254 -4.322 -10.243 1.00 95.12 80 SER A C 1
ATOM 594 O O . SER A 1 80 ? 12.008 -4.186 -9.043 1.00 95.12 80 SER A O 1
ATOM 596 N N . LEU A 1 81 ? 12.842 -5.428 -10.705 1.00 96.12 81 LEU A N 1
ATOM 597 C CA . LEU A 1 81 ? 13.263 -6.533 -9.847 1.00 96.12 81 LEU A CA 1
ATOM 598 C C . LEU A 1 81 ? 14.382 -6.111 -8.887 1.00 96.12 81 LEU A C 1
ATOM 600 O O . LEU A 1 81 ? 14.384 -6.545 -7.735 1.00 96.12 81 LEU A O 1
ATOM 604 N N . SER A 1 82 ? 15.298 -5.241 -9.322 1.00 95.75 82 SER A N 1
ATOM 605 C CA . SER A 1 82 ? 16.392 -4.744 -8.478 1.00 95.75 82 SER A CA 1
ATOM 606 C C . SER A 1 82 ? 15.911 -3.913 -7.279 1.00 95.75 82 SER A C 1
ATOM 608 O O . SER A 1 82 ? 16.603 -3.861 -6.264 1.00 95.75 82 SER A O 1
ATOM 610 N N . GLN A 1 83 ? 14.713 -3.322 -7.364 1.00 92.75 83 GLN A N 1
ATOM 611 C CA . GLN A 1 83 ? 14.093 -2.530 -6.293 1.00 92.75 83 GLN A CA 1
ATOM 612 C C . GLN A 1 83 ? 13.368 -3.404 -5.255 1.00 92.75 83 GLN A C 1
ATOM 614 O O . GLN A 1 83 ? 13.210 -3.008 -4.099 1.00 92.75 83 GLN A O 1
ATOM 619 N N . LEU A 1 84 ? 12.942 -4.614 -5.639 1.00 93.62 84 LEU A N 1
ATOM 620 C CA . LEU A 1 84 ? 12.146 -5.504 -4.790 1.00 93.62 84 LEU A CA 1
ATOM 621 C C . LEU A 1 84 ? 12.785 -5.825 -3.421 1.00 93.62 84 LEU A C 1
ATOM 623 O O . LEU A 1 84 ? 12.039 -5.846 -2.442 1.00 93.62 84 LEU A O 1
ATOM 627 N N . PRO A 1 85 ? 14.108 -6.071 -3.288 1.00 93.12 85 PRO A N 1
ATOM 628 C CA . PRO A 1 85 ? 14.715 -6.383 -1.994 1.00 93.12 85 PRO A CA 1
ATOM 629 C C . PRO A 1 85 ? 14.549 -5.289 -0.941 1.00 93.12 85 PRO A C 1
ATOM 631 O O . PRO A 1 85 ? 14.501 -5.610 0.244 1.00 93.12 85 PRO A O 1
ATOM 634 N N . ASP A 1 86 ? 14.475 -4.021 -1.344 1.00 90.19 86 ASP A N 1
ATOM 635 C CA . ASP A 1 86 ? 14.251 -2.919 -0.407 1.00 90.19 86 ASP A CA 1
ATOM 636 C C . ASP A 1 86 ? 12.781 -2.831 -0.006 1.00 90.19 86 ASP A C 1
ATOM 638 O O . ASP A 1 86 ? 12.478 -2.747 1.183 1.00 90.19 86 ASP A O 1
ATOM 642 N N . LEU A 1 87 ? 11.872 -2.998 -0.969 1.00 92.31 87 LEU A N 1
ATOM 643 C CA . LEU A 1 87 ? 10.434 -3.053 -0.703 1.00 92.31 87 LEU A CA 1
ATOM 644 C C . LEU A 1 87 ? 10.063 -4.234 0.214 1.00 92.31 87 LEU A C 1
ATOM 646 O O . LEU A 1 87 ? 9.223 -4.100 1.095 1.00 92.31 87 LEU A O 1
ATOM 650 N N . ALA A 1 88 ? 10.721 -5.386 0.057 1.00 90.69 88 ALA A N 1
ATOM 651 C CA . ALA A 1 88 ? 10.463 -6.612 0.819 1.00 90.69 88 ALA A CA 1
ATOM 652 C C . ALA A 1 88 ? 10.901 -6.570 2.297 1.00 90.69 88 ALA A C 1
ATOM 654 O O . ALA A 1 88 ? 10.650 -7.529 3.027 1.00 90.69 88 ALA A O 1
ATOM 655 N N . LYS A 1 89 ? 11.572 -5.501 2.743 1.00 88.25 89 LYS A N 1
ATOM 656 C CA . LYS A 1 89 ? 11.976 -5.311 4.150 1.00 88.25 89 LYS A CA 1
ATOM 657 C C . LYS A 1 89 ? 10.894 -4.636 5.005 1.00 88.25 89 LYS A C 1
ATOM 659 O O . LYS A 1 89 ? 11.087 -4.533 6.218 1.00 88.25 89 LYS A O 1
ATOM 664 N N . LEU A 1 90 ? 9.820 -4.149 4.380 1.00 84.31 90 LEU A N 1
ATOM 665 C CA . LEU A 1 90 ? 8.724 -3.408 5.014 1.00 84.31 90 LEU A CA 1
ATOM 666 C C . LEU A 1 90 ? 7.764 -4.332 5.780 1.00 84.31 90 LEU A C 1
ATOM 668 O O . LEU A 1 90 ? 7.472 -5.440 5.281 1.00 84.31 90 LEU A O 1
#

Radius of gyration: 14.09 Å; chains: 1; bounding box: 33×23×37 Å

Secondary structure (DSSP, 8-state):
---EE-TGGGT----HHHHHHHHHHTT-SEE---HHHHHHHHHHT-HHHHHHHHHHHT-EE------S-TTS-HHHHHHHHHHHHHHTT-